Protein AF-A0A371HXS3-F1 (afdb_monomer)

Mean predicted aligned error: 19.29 Å

Radius of gyration: 38.96 Å; Cα contacts (8 Å, |Δi|>4): 43; chains: 1; bounding box: 76×85×84 Å

Secondary structure (DSSP, 8-state):
-----------------------------TT-PPPHHHHHHHHHHHHHHHHHHHHHHHHHHHHHHHHHHHHHHHHHHHH-----PPPTTS---EEEE-TT--EEEE-

pLDDT: mean 73.18, std 19.26, range [40.81, 98.5]

Organism: Mucuna pruriens (NCBI:txid157652)

Foldseek 3Di:
DDDDDDDPPPPPPPPPPPPDPPPPPVPVPPPDDDPPVNVVVVVVVVVVVVVVVVVVVVVVVVVVVVVVVVVVVVVCVVQFDFDFDDDVPDPTWTWGQGPVRDTDTDD

Solvent-accessible surface area (backbone atoms only — not comparable to full-atom values): 6905 Å² total; per-residue (Å²): 137,88,82,89,79,85,82,78,77,73,78,74,80,76,74,74,68,77,78,68,76,70,77,70,70,74,66,69,70,89,83,68,80,74,47,73,66,53,51,51,51,50,50,54,50,51,53,49,51,50,53,50,50,54,50,50,50,50,51,51,50,53,50,51,53,52,50,52,53,51,50,52,51,50,52,51,60,66,36,59,60,77,59,83,67,90,52,94,93,55,81,85,59,48,44,48,39,44,87,85,68,53,71,46,77,59,130

Nearest PDB structures (foldseek):
  7xbk-assembly1_F  TM=4.750E-01  e=4.797E+00  Homo sapiens
  7ui9-assembly1_a  TM=3.750E-01  e=5.882E+00  Saccharomyces cerevisiae S288C
  5gjq-assembly1_J  TM=4.512E-01  e=9.469E+00  Homo sapiens

Structure (mmCIF, N/CA/C/O backbone):
data_AF-A0A371HXS3-F1
#
_entry.id   AF-A0A371HXS3-F1
#
loop_
_atom_site.group_PDB
_atom_site.id
_atom_site.type_symbol
_atom_site.label_atom_id
_atom_site.label_alt_id
_atom_site.label_comp_id
_atom_site.label_asym_id
_atom_site.label_entity_id
_atom_site.label_seq_id
_atom_site.pdbx_PDB_ins_code
_atom_site.Cartn_x
_atom_site.Cartn_y
_atom_site.Cartn_z
_atom_site.occupancy
_atom_site.B_iso_or_equiv
_atom_site.auth_seq_id
_atom_site.auth_comp_id
_atom_site.auth_asym_id
_atom_site.auth_atom_id
_atom_site.pdbx_PDB_model_num
ATOM 1 N N . MET A 1 1 ? -43.536 -78.149 10.607 1.00 53.34 1 MET A N 1
ATOM 2 C CA . MET A 1 1 ? -43.052 -77.283 9.507 1.00 53.34 1 MET A CA 1
ATOM 3 C C . MET A 1 1 ? -44.120 -77.282 8.407 1.00 53.34 1 MET A C 1
ATOM 5 O O . MET A 1 1 ? -44.656 -78.367 8.209 1.00 53.34 1 MET A O 1
ATOM 9 N N . PRO A 1 2 ? -44.414 -76.158 7.702 1.00 53.50 2 PRO A N 1
ATOM 10 C CA . PRO A 1 2 ? -43.332 -75.256 7.321 1.00 53.50 2 PRO A CA 1
ATOM 11 C C . PRO A 1 2 ? -43.605 -73.737 7.071 1.00 53.50 2 PRO A C 1
ATOM 13 O O . PRO A 1 2 ? -44.726 -73.291 6.873 1.00 53.50 2 PRO A O 1
ATOM 16 N N . HIS A 1 3 ? -42.476 -73.012 7.028 1.00 40.81 3 HIS A N 1
ATOM 17 C CA . HIS A 1 3 ? -42.136 -71.765 6.312 1.00 40.81 3 HIS A CA 1
ATOM 18 C C . HIS A 1 3 ? -42.700 -70.394 6.762 1.00 40.81 3 HIS A C 1
ATOM 20 O O . HIS A 1 3 ? -43.757 -69.956 6.335 1.00 40.81 3 HIS A O 1
ATOM 26 N N . GLY A 1 4 ? -41.853 -69.650 7.489 1.00 53.66 4 GLY A N 1
ATOM 27 C CA . GLY A 1 4 ? -41.135 -68.503 6.908 1.00 53.66 4 GLY A CA 1
ATOM 28 C C . GLY A 1 4 ? -41.876 -67.169 6.776 1.00 53.66 4 GLY A C 1
ATOM 29 O O . GLY A 1 4 ? -42.438 -66.876 5.729 1.00 53.66 4 GLY A O 1
ATOM 30 N N . ALA A 1 5 ? -41.712 -66.289 7.766 1.00 46.66 5 ALA A N 1
ATOM 31 C CA . ALA A 1 5 ? -41.800 -64.844 7.561 1.00 46.66 5 ALA A CA 1
ATOM 32 C C . ALA A 1 5 ? -40.524 -64.212 8.125 1.00 46.66 5 ALA A C 1
ATOM 34 O O . ALA A 1 5 ? -40.303 -64.183 9.335 1.00 46.66 5 ALA A O 1
ATOM 35 N N . ALA A 1 6 ? -39.640 -63.809 7.215 1.00 51.38 6 ALA A N 1
ATOM 36 C CA . ALA A 1 6 ? -38.375 -63.169 7.523 1.00 51.38 6 ALA A CA 1
ATOM 37 C C . ALA A 1 6 ? -38.622 -61.888 8.332 1.00 51.38 6 ALA A C 1
ATOM 39 O O . ALA A 1 6 ? -39.321 -60.977 7.886 1.00 51.38 6 ALA A O 1
ATOM 40 N N . GLY A 1 7 ? -38.053 -61.838 9.536 1.00 47.41 7 GLY A N 1
ATOM 41 C CA . GLY A 1 7 ? -38.015 -60.638 10.351 1.00 47.41 7 GLY A CA 1
ATOM 42 C C . GLY A 1 7 ? -37.155 -59.587 9.667 1.00 47.41 7 GLY A C 1
ATOM 43 O O . GLY A 1 7 ? -35.933 -59.684 9.663 1.00 47.41 7 GLY A O 1
ATOM 44 N N . PHE A 1 8 ? -37.794 -58.557 9.129 1.00 47.81 8 PHE A N 1
ATOM 45 C CA . PHE A 1 8 ? -37.125 -57.300 8.834 1.00 47.81 8 PHE A CA 1
ATOM 46 C C . PHE A 1 8 ? -37.310 -56.375 10.039 1.00 47.81 8 PHE A C 1
ATOM 48 O O . PHE A 1 8 ? -38.055 -55.401 9.986 1.00 47.81 8 PHE A O 1
ATOM 55 N N . GLN A 1 9 ? -36.639 -56.685 11.156 1.00 51.12 9 GLN A N 1
ATOM 56 C CA . GLN A 1 9 ? -36.301 -55.628 12.108 1.00 51.12 9 GLN A CA 1
ATOM 57 C C . GLN A 1 9 ? -35.243 -54.770 11.425 1.00 51.12 9 GLN A C 1
ATOM 59 O O . GLN A 1 9 ? -34.063 -55.108 11.392 1.00 51.12 9 GLN A O 1
ATOM 64 N N . GLN A 1 10 ? -35.703 -53.684 10.817 1.00 52.72 10 GLN A N 1
ATOM 65 C CA . GLN A 1 10 ? -34.852 -52.622 10.321 1.00 52.72 10 GLN A CA 1
ATOM 66 C C . GLN A 1 10 ? -34.060 -52.079 11.523 1.00 52.72 10 GLN A C 1
ATOM 68 O O . GLN A 1 10 ? -34.680 -51.562 12.456 1.00 52.72 10 GLN A O 1
ATOM 73 N N . PRO A 1 11 ? -32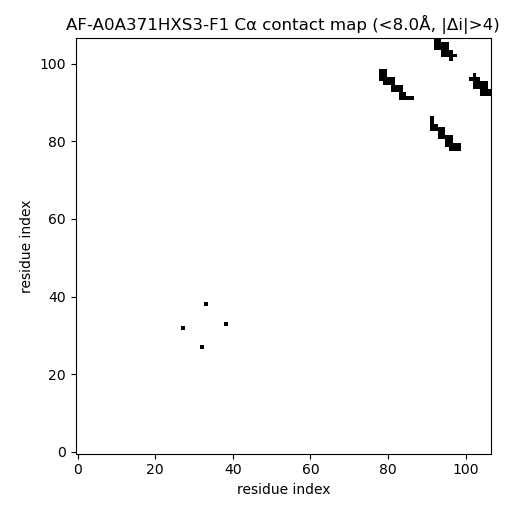.721 -52.201 11.567 1.00 55.12 11 PRO A N 1
ATOM 74 C CA . PRO A 1 11 ? -31.952 -51.487 12.565 1.00 55.12 11 PRO A CA 1
ATOM 75 C C . PRO A 1 11 ? -32.092 -50.015 12.200 1.00 55.12 11 PRO A C 1
ATOM 77 O O . PRO A 1 11 ? -31.512 -49.561 11.219 1.00 55.12 11 PRO A O 1
ATOM 80 N N . SER A 1 12 ? -32.922 -49.271 12.928 1.00 56.31 12 SER A N 1
ATOM 81 C CA . SER A 1 12 ? -32.872 -47.815 12.883 1.00 56.31 12 SER A CA 1
ATOM 82 C C . SER A 1 12 ? -31.431 -47.435 13.218 1.00 56.31 12 SER A C 1
ATOM 84 O O . SER A 1 12 ? -30.996 -47.731 14.338 1.00 56.31 12 SER A O 1
ATOM 86 N N . PRO A 1 13 ? -30.663 -46.824 12.300 1.00 55.66 13 PRO A N 1
ATOM 87 C CA . PRO A 1 13 ? -29.420 -46.196 12.681 1.00 55.66 13 PRO A CA 1
ATOM 88 C C . PRO A 1 13 ? -29.853 -45.032 13.563 1.00 55.66 13 PRO A C 1
ATOM 90 O O . PRO A 1 13 ? -30.261 -43.982 13.069 1.00 55.66 13 PRO A O 1
ATOM 93 N N . GLN A 1 14 ? -29.858 -45.246 14.879 1.00 56.81 14 GLN A N 1
ATOM 94 C CA . GLN A 1 14 ? -29.864 -44.155 15.834 1.00 56.81 14 GLN A CA 1
ATOM 95 C C . GLN A 1 14 ? -28.539 -43.442 15.591 1.00 56.81 14 GLN A C 1
ATOM 97 O O . GLN A 1 14 ? -27.518 -43.771 16.193 1.00 56.81 14 GLN A O 1
ATOM 102 N N . TYR A 1 15 ? -28.538 -42.514 14.634 1.00 49.59 15 TYR A N 1
ATOM 103 C CA . TYR A 1 15 ? -27.539 -41.470 14.567 1.00 49.59 15 TYR A CA 1
ATOM 104 C C . TYR A 1 15 ? -27.688 -40.711 15.877 1.00 49.59 15 TYR A C 1
ATOM 106 O O . TYR A 1 15 ? -28.487 -39.785 15.997 1.00 49.59 15 TYR A O 1
ATOM 114 N N . GLN A 1 16 ? -26.961 -41.165 16.894 1.00 56.09 16 GLN A N 1
ATOM 115 C CA . GLN A 1 16 ? -26.754 -40.391 18.092 1.00 56.09 16 GLN A CA 1
ATOM 116 C C . GLN A 1 16 ? -25.936 -39.194 17.630 1.00 56.09 16 GLN A C 1
ATOM 118 O O . GLN A 1 16 ? -24.723 -39.286 17.439 1.00 56.09 16 GLN A O 1
AT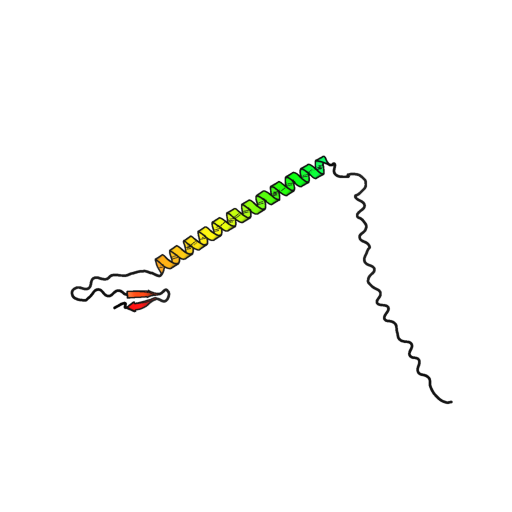OM 123 N N . ALA A 1 17 ? -26.633 -38.096 17.339 1.00 54.62 17 ALA A N 1
ATOM 124 C CA . ALA A 1 17 ? -25.983 -36.821 17.139 1.00 54.62 17 ALA A CA 1
ATOM 125 C C . ALA A 1 17 ? -25.084 -36.607 18.364 1.00 54.62 17 ALA A C 1
ATOM 127 O O . ALA A 1 17 ? -25.555 -36.817 19.489 1.00 54.62 17 ALA A O 1
ATOM 128 N N . PRO A 1 18 ? -23.800 -36.254 18.183 1.00 58.22 18 PRO A N 1
ATOM 129 C CA . PRO A 1 18 ? -22.978 -35.836 19.300 1.00 58.22 18 PRO A CA 1
ATOM 130 C C . PRO A 1 18 ? -23.770 -34.769 20.043 1.00 58.22 18 PRO A C 1
ATOM 132 O O . PRO A 1 18 ? -24.164 -33.769 19.438 1.00 58.22 18 PRO A O 1
ATOM 135 N N . SER A 1 19 ? -24.072 -35.004 21.320 1.00 62.53 19 SER A N 1
ATOM 136 C CA . SER A 1 19 ? -24.605 -33.956 22.174 1.00 62.53 19 SER A CA 1
ATOM 137 C C . SER A 1 19 ? -23.573 -32.844 22.137 1.00 62.53 19 SER A C 1
ATOM 139 O O . SER A 1 19 ? -22.510 -32.962 22.749 1.00 62.53 19 SER A O 1
ATOM 141 N N . PHE A 1 20 ? -23.836 -31.799 21.352 1.00 61.19 20 PHE A N 1
ATOM 142 C CA . PHE A 1 20 ? -23.037 -30.594 21.423 1.00 61.19 20 PHE A CA 1
ATOM 143 C C . PHE A 1 20 ? -23.072 -30.186 22.893 1.00 61.19 20 PHE A C 1
ATOM 145 O O . PHE A 1 20 ? -24.174 -30.126 23.455 1.00 61.19 20 PHE A O 1
ATOM 152 N N . PRO A 1 21 ? -21.923 -29.939 23.551 1.00 64.56 21 PRO A N 1
ATOM 153 C CA . PRO A 1 21 ? -21.985 -29.186 24.782 1.00 64.56 21 PRO A CA 1
ATOM 154 C C . PRO A 1 21 ? -22.766 -27.934 24.404 1.00 64.56 21 PRO A C 1
ATOM 156 O O . PRO A 1 21 ? -22.357 -27.202 23.496 1.00 64.56 21 PRO A O 1
ATOM 159 N N . GLN A 1 22 ? -23.940 -27.745 25.022 1.00 63.50 22 GLN A N 1
ATOM 160 C CA . GLN A 1 22 ? -24.593 -26.449 24.964 1.00 63.50 22 GLN A CA 1
ATOM 161 C C . GLN A 1 22 ? -23.473 -25.460 25.248 1.00 63.50 22 GLN A C 1
ATOM 163 O O . GLN A 1 22 ? -22.705 -25.733 26.183 1.00 63.50 22 GLN A O 1
ATOM 168 N N . PRO A 1 23 ? -23.288 -24.399 24.440 1.00 58.06 23 PRO A N 1
ATOM 169 C CA . PRO A 1 23 ? -22.382 -23.356 24.854 1.00 58.06 23 PRO A CA 1
ATOM 170 C C . PRO A 1 23 ? -22.889 -23.010 26.240 1.00 58.06 23 PRO A C 1
ATOM 172 O O . PRO A 1 23 ? -24.014 -22.525 26.374 1.00 58.06 23 PRO A O 1
ATOM 175 N N . GLN A 1 24 ? -22.124 -23.394 27.271 1.00 57.94 24 GLN A N 1
ATOM 176 C CA . GLN A 1 24 ? -22.305 -22.847 28.590 1.00 57.94 24 GLN A CA 1
ATOM 177 C C . GLN A 1 24 ? -22.308 -21.382 28.257 1.00 57.94 24 GLN A C 1
ATOM 179 O O . GLN A 1 24 ? -21.309 -20.854 27.757 1.00 57.94 24 GLN A O 1
ATOM 184 N N . GLN A 1 25 ? -23.495 -20.785 28.370 1.00 50.03 25 GLN A N 1
ATOM 185 C CA . GLN A 1 25 ? -23.645 -19.362 28.459 1.00 50.03 25 GLN A CA 1
ATOM 186 C C . GLN A 1 25 ? -22.558 -19.047 29.462 1.00 50.03 25 GLN A C 1
ATOM 188 O O . GLN A 1 25 ? -22.624 -19.545 30.588 1.00 50.03 25 GLN A O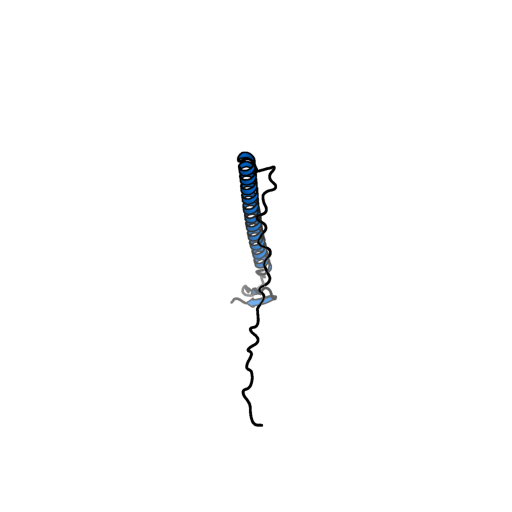 1
ATOM 193 N N . ARG A 1 26 ? -21.444 -18.480 28.979 1.00 53.22 26 ARG A N 1
ATOM 194 C CA . ARG A 1 26 ? -20.326 -18.117 29.826 1.00 53.22 26 ARG A CA 1
ATOM 195 C C . ARG A 1 26 ? -21.001 -17.100 30.702 1.00 53.22 26 ARG A C 1
ATOM 197 O O . ARG A 1 26 ? -21.165 -15.968 30.262 1.00 53.22 26 ARG A O 1
ATOM 204 N N . VAL A 1 27 ? -21.545 -17.555 31.829 1.00 48.88 27 VAL A N 1
ATOM 205 C CA . VAL A 1 27 ? -22.150 -16.707 32.829 1.00 48.88 27 VAL A CA 1
ATOM 206 C C . VAL A 1 27 ? -20.986 -15.781 33.091 1.00 48.88 27 VAL A C 1
ATOM 208 O O . VAL A 1 27 ? -19.927 -16.289 33.482 1.00 48.88 27 VAL A O 1
ATOM 211 N N . PRO A 1 28 ? -21.062 -14.502 32.682 1.00 49.03 28 PRO A N 1
ATOM 212 C CA . PRO A 1 28 ? -19.963 -13.595 32.925 1.00 49.03 28 PRO A CA 1
ATOM 213 C C . PRO A 1 28 ? -19.759 -13.717 34.419 1.00 49.03 28 PRO A C 1
ATOM 215 O O . PRO A 1 28 ? -20.727 -13.509 35.151 1.00 49.03 28 PRO A O 1
ATOM 218 N N . THR A 1 29 ? -18.597 -14.222 34.840 1.00 48.34 29 THR A N 1
ATOM 219 C CA . THR A 1 29 ? -18.303 -14.489 36.242 1.00 48.34 29 THR A CA 1
ATOM 220 C C . THR A 1 29 ? -18.811 -13.289 37.018 1.00 48.34 29 THR A C 1
ATOM 222 O O . THR A 1 29 ? -18.359 -12.165 36.790 1.00 48.34 29 THR A O 1
ATOM 225 N N . GLN A 1 30 ? -19.873 -13.519 37.788 1.00 49.19 30 GLN A N 1
ATOM 226 C CA . GLN A 1 30 ? -20.673 -12.472 38.393 1.00 49.19 30 GLN A CA 1
ATOM 227 C C . GLN A 1 30 ? -19.755 -11.747 39.376 1.00 49.19 30 GLN A C 1
ATOM 229 O O . GLN A 1 30 ? -19.432 -12.278 40.434 1.00 49.19 30 GLN A O 1
ATOM 234 N N . GLY A 1 31 ? -19.243 -10.588 38.964 1.00 44.12 31 GLY A N 1
ATOM 235 C CA . GLY A 1 31 ? -18.226 -9.865 39.720 1.00 44.12 31 GLY A CA 1
ATOM 236 C C . GLY A 1 31 ? -17.554 -8.701 38.995 1.00 44.12 31 GLY A C 1
ATOM 237 O O . GLY A 1 31 ? -17.029 -7.838 39.679 1.00 44.12 31 GLY A O 1
ATOM 238 N N . ASN A 1 32 ? -17.587 -8.624 37.658 1.00 57.12 32 ASN A N 1
ATOM 239 C CA . ASN A 1 32 ? -17.142 -7.438 36.909 1.00 57.12 32 ASN A CA 1
ATOM 240 C C . ASN A 1 32 ? -17.894 -7.332 35.574 1.00 57.12 32 ASN A C 1
ATOM 242 O O . ASN A 1 32 ? -17.382 -7.704 34.519 1.00 57.12 32 ASN A O 1
ATOM 246 N N . SER A 1 33 ? -19.133 -6.843 35.594 1.00 60.66 33 SER A N 1
ATOM 247 C CA . SER A 1 33 ? -19.693 -6.217 34.393 1.00 60.66 33 SER A CA 1
ATOM 248 C C . SER A 1 33 ? -18.794 -5.026 34.056 1.00 60.66 33 SER A C 1
ATOM 250 O O . SER A 1 33 ? -18.696 -4.128 34.893 1.00 60.66 33 SER A O 1
ATOM 252 N N . LEU A 1 34 ? -18.116 -5.027 32.895 1.00 65.88 34 LEU A N 1
ATOM 253 C CA . LEU A 1 34 ? -17.399 -3.834 32.424 1.00 65.88 34 LEU A CA 1
ATOM 254 C C . LEU A 1 34 ? -18.350 -2.642 32.561 1.00 65.88 34 LEU A C 1
ATOM 256 O O . LEU A 1 34 ? -19.477 -2.698 32.059 1.00 65.88 34 LEU A O 1
ATOM 260 N N . SER A 1 35 ? -17.912 -1.594 33.259 1.00 86.50 35 SER A N 1
ATOM 261 C CA . SER A 1 35 ? -18.675 -0.353 33.322 1.00 86.50 35 SER A CA 1
ATOM 262 C C . SER A 1 35 ? -18.905 0.158 31.897 1.00 86.50 35 SER A C 1
ATOM 264 O O . SER A 1 35 ? -18.101 -0.099 30.996 1.00 86.50 35 SER A O 1
ATOM 266 N N . LEU A 1 36 ? -19.974 0.929 31.683 1.00 89.75 36 LEU A N 1
ATOM 267 C CA . LEU A 1 36 ? -20.168 1.659 30.428 1.00 89.75 36 LEU A CA 1
ATOM 268 C C . LEU A 1 36 ? -18.907 2.461 30.059 1.00 89.75 36 LEU A C 1
ATOM 270 O O . LEU A 1 36 ? -18.536 2.528 28.891 1.00 89.75 36 LEU A O 1
ATOM 274 N N . GLU A 1 37 ? -18.211 3.008 31.056 1.00 90.50 37 GLU A N 1
ATOM 275 C CA . GLU A 1 37 ? -16.936 3.696 30.859 1.00 90.50 37 GLU A CA 1
ATOM 276 C C . GLU A 1 37 ? -15.833 2.779 30.323 1.00 90.50 37 GLU A C 1
ATOM 278 O O . GLU A 1 37 ? -15.105 3.175 29.414 1.00 90.50 37 GLU A O 1
ATOM 283 N N . ASP A 1 38 ? -15.709 1.559 30.845 1.00 92.75 38 ASP A N 1
ATOM 284 C CA . ASP A 1 38 ? -14.697 0.604 30.383 1.00 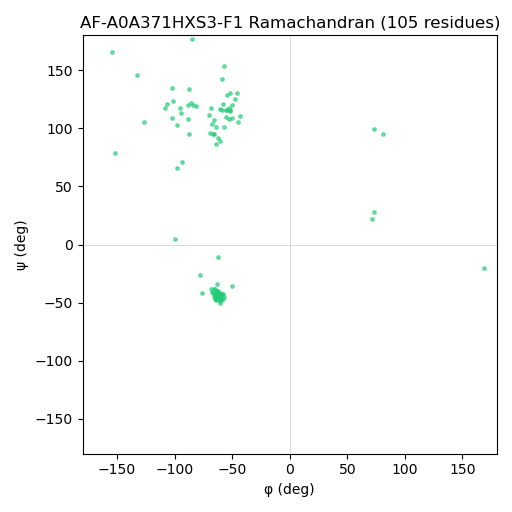92.75 38 ASP A CA 1
ATOM 285 C C . ASP A 1 38 ? -14.996 0.134 28.959 1.00 92.75 38 ASP A C 1
ATOM 287 O O . ASP A 1 38 ? -14.086 0.025 28.136 1.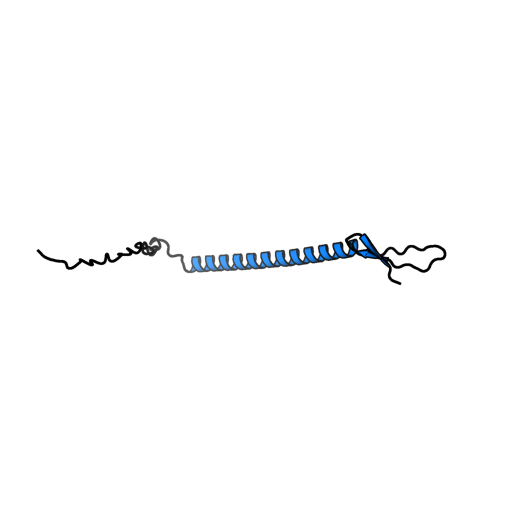00 92.75 38 ASP A O 1
ATOM 291 N N . LEU A 1 39 ? -16.276 -0.069 28.634 1.00 93.44 39 LEU A N 1
ATOM 292 C CA . LEU A 1 39 ? -16.701 -0.396 27.278 1.00 93.44 39 LEU A CA 1
ATOM 293 C C . LEU A 1 39 ? -16.403 0.754 26.306 1.00 93.44 39 LEU A C 1
ATOM 295 O O . LEU A 1 39 ? -15.865 0.520 25.224 1.00 93.44 39 LEU A O 1
ATOM 299 N N . MET A 1 40 ? -16.693 2.000 26.693 1.00 94.56 40 MET A N 1
ATOM 300 C CA . MET A 1 40 ? -16.370 3.173 25.875 1.00 94.56 40 MET A CA 1
ATOM 301 C C . MET A 1 40 ? -14.859 3.332 25.671 1.00 94.56 40 MET A C 1
ATOM 303 O O . MET A 1 40 ? -14.421 3.613 24.556 1.00 94.56 40 MET A O 1
ATOM 307 N N . LYS A 1 41 ? -14.046 3.099 26.709 1.00 95.56 41 LYS A N 1
ATOM 308 C CA . LYS A 1 41 ? -12.577 3.127 26.609 1.00 95.56 41 LYS A CA 1
ATOM 309 C C . LYS A 1 41 ? -12.047 2.034 25.687 1.00 95.56 41 LYS A C 1
ATOM 311 O O . LYS A 1 41 ? -11.166 2.299 24.866 1.00 95.56 41 LYS A O 1
ATOM 316 N N . GLN A 1 42 ? -12.594 0.824 25.786 1.00 96.31 42 GLN A N 1
ATOM 317 C CA . GLN A 1 42 ? -12.201 -0.292 24.932 1.00 96.31 42 GLN A CA 1
ATOM 318 C C . GLN A 1 42 ? -12.586 -0.035 23.471 1.00 96.31 42 GLN A C 1
ATOM 320 O O . GLN A 1 42 ? -11.769 -0.261 22.581 1.00 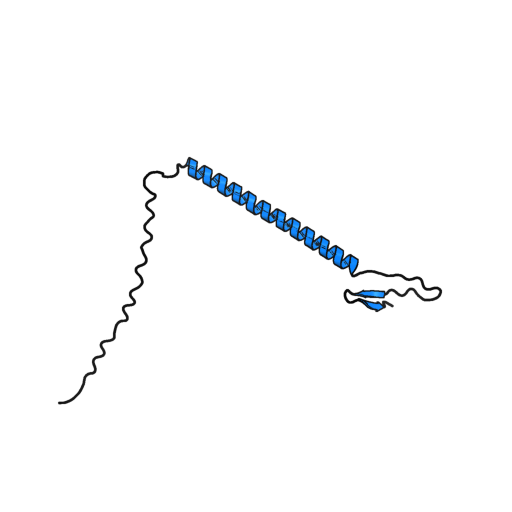96.31 42 GLN A O 1
ATOM 325 N N . LEU A 1 43 ? -13.776 0.518 23.220 1.00 96.38 43 LEU A N 1
ATOM 326 C CA . LEU A 1 43 ? -14.218 0.895 21.878 1.00 96.38 43 LEU A CA 1
ATOM 327 C C . LEU A 1 43 ? -13.355 2.015 21.284 1.00 96.38 43 LEU A C 1
ATOM 329 O O . LEU A 1 43 ? -12.938 1.920 20.132 1.00 96.38 43 LEU A O 1
ATOM 333 N N . ALA A 1 44 ? -13.047 3.055 22.064 1.00 96.69 44 ALA A N 1
ATOM 334 C CA . ALA A 1 44 ? -12.175 4.142 21.625 1.00 96.69 44 ALA A CA 1
ATOM 335 C C . ALA A 1 44 ? -10.771 3.627 21.266 1.00 96.69 44 ALA A C 1
ATOM 337 O O . ALA A 1 44 ? -10.234 3.977 20.215 1.00 96.69 44 ALA A O 1
ATOM 338 N N . THR A 1 45 ? -10.215 2.743 22.099 1.00 97.12 45 THR A N 1
ATOM 339 C CA . THR A 1 45 ? -8.913 2.104 21.856 1.00 97.12 45 THR A CA 1
ATOM 340 C C . THR A 1 45 ? -8.944 1.224 20.607 1.00 97.12 45 THR A C 1
ATOM 342 O O . THR A 1 45 ? -8.081 1.357 19.745 1.00 97.12 45 THR A O 1
ATOM 345 N N . SER A 1 46 ? -9.963 0.372 20.463 1.00 96.62 46 SER A N 1
ATOM 346 C CA . SER A 1 46 ? -10.105 -0.526 19.312 1.00 96.62 46 SER A CA 1
ATOM 347 C C . SER A 1 46 ? -10.276 0.242 17.999 1.00 96.62 46 SER A C 1
ATOM 349 O O . SER A 1 46 ? -9.625 -0.074 17.005 1.00 96.62 46 SER A O 1
ATOM 351 N N . ASN A 1 47 ? -11.077 1.310 17.998 1.00 98.06 47 ASN A N 1
ATOM 352 C CA . ASN A 1 47 ? -11.230 2.173 16.829 1.00 98.06 47 ASN A CA 1
ATOM 353 C C . ASN A 1 47 ? -9.927 2.895 16.470 1.00 98.06 47 ASN A C 1
ATOM 355 O O . ASN A 1 47 ? -9.622 3.050 15.287 1.00 98.06 47 ASN A O 1
ATOM 359 N N . LEU A 1 48 ? -9.151 3.339 17.464 1.00 97.88 48 LEU A N 1
ATOM 360 C CA . LEU A 1 48 ? -7.850 3.961 17.224 1.00 97.88 48 LEU A CA 1
ATOM 361 C C . LEU A 1 48 ? -6.857 2.963 16.616 1.00 97.88 48 LEU A C 1
ATOM 363 O O . LEU A 1 48 ? -6.226 3.279 15.609 1.00 97.88 48 LEU A O 1
ATOM 367 N N . GLU A 1 49 ? -6.762 1.755 17.172 1.00 97.94 49 GLU A N 1
ATOM 368 C CA . GLU A 1 49 ? -5.893 0.693 16.654 1.00 97.94 49 GLU A CA 1
ATOM 369 C C . GLU A 1 49 ? -6.293 0.292 15.228 1.00 97.94 49 GLU A C 1
ATOM 371 O O . GLU A 1 49 ? -5.442 0.187 14.343 1.00 97.94 49 GLU A O 1
ATOM 37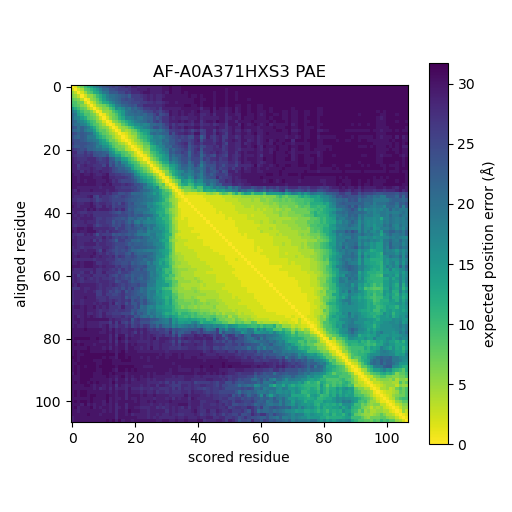6 N N . SER A 1 50 ? -7.597 0.160 14.965 1.00 97.69 50 SER A N 1
ATOM 377 C CA . SER A 1 50 ? -8.112 -0.109 13.623 1.00 97.69 50 SER A CA 1
ATOM 378 C C . SER A 1 50 ? -7.721 1.001 12.643 1.00 97.69 50 SER A C 1
ATOM 380 O O . SER A 1 50 ? -7.216 0.712 11.558 1.00 97.69 50 SER A O 1
ATOM 382 N N . GLN A 1 51 ? -7.887 2.275 13.020 1.00 98.25 51 GLN A N 1
ATOM 383 C CA . GLN A 1 51 ? -7.484 3.417 12.188 1.00 98.25 51 GLN A CA 1
ATOM 384 C C . GLN A 1 51 ? -5.972 3.456 11.928 1.00 98.25 51 GLN A C 1
ATOM 386 O O . GLN A 1 51 ? -5.538 3.742 10.807 1.00 98.25 51 GLN A O 1
ATOM 391 N N . GLN A 1 52 ? -5.157 3.138 12.935 1.00 97.94 52 GLN A N 1
ATOM 392 C CA . GLN A 1 52 ? -3.707 3.034 12.782 1.00 97.94 52 GLN A CA 1
ATOM 393 C C . GLN A 1 52 ? -3.321 1.881 11.852 1.00 97.94 52 GLN A C 1
ATOM 395 O O . GLN A 1 52 ? -2.474 2.060 10.976 1.00 97.94 52 GLN A O 1
ATOM 400 N N . SER A 1 53 ? -3.975 0.727 11.990 1.00 97.94 53 SER A N 1
ATOM 401 C CA . SER A 1 53 ? -3.744 -0.452 11.156 1.00 97.94 53 SER A CA 1
ATOM 402 C C . SER A 1 53 ? -4.040 -0.167 9.682 1.00 97.94 53 SER A C 1
ATOM 404 O O . SER A 1 53 ? -3.171 -0.369 8.828 1.00 97.94 53 SER A O 1
ATOM 406 N N . VAL A 1 54 ? -5.210 0.405 9.368 1.00 96.56 54 VAL A N 1
ATOM 407 C CA . VAL A 1 54 ? -5.566 0.737 7.976 1.00 96.56 54 VAL A CA 1
ATOM 408 C C . VAL A 1 54 ? -4.656 1.820 7.395 1.00 96.56 54 VAL A C 1
ATOM 410 O O . VAL A 1 54 ? -4.239 1.711 6.243 1.00 96.56 54 VAL A O 1
ATOM 413 N N . SER A 1 55 ? -4.269 2.822 8.190 1.00 98.19 55 SER A N 1
ATOM 414 C CA . SER A 1 55 ? -3.361 3.891 7.748 1.00 98.19 55 SER A CA 1
ATOM 415 C C . SER A 1 55 ? -1.947 3.369 7.485 1.00 98.19 55 SER A C 1
ATOM 417 O O . SER A 1 55 ? -1.314 3.741 6.492 1.00 98.19 55 SER A O 1
ATOM 419 N N . SER A 1 56 ? -1.455 2.469 8.342 1.00 98.12 56 SER A N 1
ATOM 420 C CA . SER A 1 56 ? -0.166 1.795 8.161 1.00 98.12 56 SER A CA 1
ATOM 421 C C . SER A 1 56 ? -0.178 0.918 6.911 1.00 98.12 56 SER A C 1
ATOM 423 O O . SER A 1 56 ? 0.727 1.017 6.082 1.00 98.12 56 SER A O 1
ATOM 425 N N . SER A 1 57 ? -1.233 0.116 6.736 1.00 98.12 57 SER A N 1
ATOM 426 C CA . SER A 1 57 ? -1.426 -0.722 5.551 1.00 98.12 57 SER A CA 1
ATOM 427 C C . SER A 1 57 ? -1.436 0.117 4.272 1.00 98.12 57 SER A C 1
ATOM 429 O O . SER A 1 57 ? -0.688 -0.168 3.338 1.00 98.12 57 SER A O 1
ATOM 431 N N . ASN A 1 58 ? -2.185 1.223 4.263 1.00 98.38 58 ASN A N 1
ATOM 432 C CA . ASN A 1 58 ? -2.248 2.120 3.116 1.00 98.38 58 ASN A CA 1
ATOM 433 C C . ASN A 1 58 ? -0.885 2.768 2.812 1.00 98.38 58 ASN A C 1
ATOM 435 O O . ASN A 1 58 ? -0.452 2.813 1.664 1.00 98.38 58 ASN A O 1
ATOM 439 N N . THR A 1 59 ? -0.157 3.208 3.842 1.00 97.62 59 THR A N 1
ATOM 440 C CA . THR A 1 59 ? 1.194 3.772 3.675 1.00 97.62 59 THR A CA 1
ATOM 441 C C . THR A 1 59 ? 2.151 2.750 3.063 1.00 97.62 59 THR A C 1
ATOM 443 O O . THR A 1 59 ? 2.859 3.064 2.105 1.00 97.62 59 THR A O 1
ATOM 446 N N . LYS A 1 60 ? 2.145 1.509 3.565 1.00 98.19 60 LYS A N 1
ATOM 447 C CA . LYS A 1 60 ? 2.958 0.414 3.016 1.00 98.19 60 LYS A CA 1
ATOM 448 C C . LYS A 1 60 ? 2.580 0.096 1.574 1.00 98.19 60 LYS A C 1
ATOM 450 O O . LYS A 1 60 ? 3.465 -0.085 0.744 1.00 98.19 60 LYS A O 1
ATOM 455 N N . PHE A 1 61 ? 1.286 0.076 1.261 1.00 98.38 61 PHE A N 1
ATOM 456 C CA . PHE A 1 61 ? 0.804 -0.128 -0.100 1.00 98.38 61 PHE A CA 1
ATOM 457 C C . PHE A 1 61 ? 1.321 0.959 -1.054 1.00 98.38 61 PHE A C 1
ATOM 459 O O . PHE A 1 61 ? 1.875 0.638 -2.105 1.00 98.38 61 PHE A O 1
ATOM 466 N N . GLN A 1 62 ? 1.234 2.236 -0.666 1.00 98.50 62 GLN A N 1
ATOM 467 C CA . GLN A 1 62 ? 1.751 3.343 -1.478 1.00 98.50 62 GLN A CA 1
ATOM 468 C C . GLN A 1 62 ? 3.271 3.270 -1.679 1.00 98.50 62 GLN A C 1
ATOM 470 O O . GLN A 1 62 ? 3.762 3.516 -2.785 1.00 98.50 62 GLN A O 1
ATOM 475 N N . GLN A 1 63 ? 4.023 2.895 -0.641 1.00 98.31 63 GLN A N 1
ATOM 476 C CA . GLN A 1 63 ? 5.464 2.666 -0.766 1.00 98.31 63 GLN A CA 1
ATOM 477 C C . GLN A 1 63 ? 5.773 1.511 -1.721 1.00 98.31 63 GLN A C 1
ATOM 479 O O . GLN A 1 63 ? 6.634 1.662 -2.584 1.00 98.31 63 GLN A O 1
ATOM 484 N N . ASN A 1 64 ? 5.042 0.397 -1.623 1.00 98.31 64 ASN A N 1
ATOM 485 C CA . ASN A 1 64 ? 5.220 -0.749 -2.510 1.00 98.31 64 ASN A CA 1
ATOM 486 C C . ASN A 1 64 ? 4.967 -0.369 -3.974 1.00 98.31 64 ASN A C 1
ATOM 488 O O . ASN A 1 64 ? 5.808 -0.624 -4.829 1.00 98.31 64 ASN A O 1
ATOM 492 N N . MET A 1 65 ? 3.864 0.331 -4.249 1.00 98.44 65 MET A N 1
ATOM 493 C CA . MET A 1 65 ? 3.560 0.846 -5.587 1.00 98.44 65 MET A CA 1
ATOM 494 C C . MET A 1 65 ? 4.675 1.753 -6.116 1.00 98.44 65 MET A C 1
ATOM 496 O O . MET A 1 65 ? 5.110 1.612 -7.258 1.00 98.44 65 MET A O 1
ATOM 500 N N . THR A 1 66 ? 5.175 2.657 -5.275 1.00 98.06 66 THR A N 1
ATOM 501 C CA . THR A 1 66 ? 6.264 3.570 -5.643 1.00 98.06 66 THR A CA 1
ATOM 502 C C . THR A 1 66 ? 7.552 2.811 -5.964 1.00 98.06 66 THR A C 1
ATOM 504 O O . THR A 1 66 ? 8.214 3.125 -6.954 1.00 98.06 66 THR A O 1
ATOM 507 N N . ALA A 1 67 ? 7.894 1.799 -5.164 1.00 97.50 67 ALA A N 1
ATOM 508 C CA . ALA A 1 67 ? 9.061 0.955 -5.384 1.00 97.50 67 ALA A CA 1
ATOM 509 C C . ALA A 1 67 ? 8.941 0.160 -6.691 1.00 97.50 67 ALA A C 1
ATOM 511 O O . ALA A 1 67 ? 9.864 0.187 -7.501 1.00 97.50 67 ALA A O 1
ATOM 512 N N . THR A 1 68 ? 7.788 -0.466 -6.951 1.00 97.94 68 THR A N 1
ATOM 513 C CA . THR A 1 68 ? 7.540 -1.198 -8.202 1.00 97.94 68 THR A CA 1
ATOM 514 C C . THR A 1 68 ? 7.647 -0.285 -9.423 1.00 97.94 68 THR A C 1
ATOM 516 O O . THR A 1 68 ? 8.273 -0.653 -10.412 1.00 97.94 68 THR A O 1
ATOM 519 N N . ILE A 1 69 ? 7.096 0.931 -9.365 1.00 97.62 69 ILE A N 1
ATOM 520 C CA . ILE A 1 69 ? 7.207 1.896 -10.470 1.00 97.62 69 ILE A CA 1
ATOM 521 C C . ILE A 1 69 ? 8.668 2.305 -10.703 1.00 97.62 69 ILE A C 1
ATOM 523 O O . ILE A 1 69 ? 9.099 2.398 -11.853 1.00 97.62 69 ILE A O 1
ATOM 527 N N . GLN A 1 70 ? 9.437 2.558 -9.640 1.00 96.38 70 GLN A N 1
ATOM 528 C CA . GLN A 1 70 ? 10.860 2.883 -9.769 1.00 96.38 70 GLN A CA 1
ATOM 529 C C . GLN A 1 70 ? 11.652 1.732 -10.387 1.00 96.38 70 GLN A C 1
ATOM 531 O O . GLN A 1 70 ? 12.440 1.968 -11.302 1.00 96.38 70 GLN A O 1
ATOM 536 N N . ASP A 1 71 ? 11.404 0.504 -9.939 1.00 95.25 71 ASP A N 1
ATOM 537 C CA . ASP A 1 71 ? 12.053 -0.690 -10.470 1.00 95.25 71 ASP A CA 1
ATOM 538 C C . ASP A 1 71 ? 11.763 -0.871 -11.968 1.00 95.25 71 ASP A C 1
ATOM 540 O O . ASP A 1 71 ? 12.688 -0.957 -12.776 1.00 95.25 71 ASP A O 1
ATOM 544 N N . LEU A 1 72 ? 10.492 -0.777 -12.371 1.00 95.44 72 LEU A N 1
ATOM 545 C CA . LEU A 1 72 ? 10.097 -0.845 -13.780 1.00 95.44 72 LEU A CA 1
ATOM 546 C C . LEU A 1 72 ? 10.778 0.240 -14.625 1.00 95.44 72 LEU A C 1
ATOM 548 O O . LEU A 1 72 ? 11.263 -0.038 -15.723 1.00 95.44 72 LEU A O 1
ATOM 552 N N . LYS A 1 73 ? 10.863 1.476 -14.117 1.00 91.06 73 LYS A N 1
ATOM 553 C CA . LYS A 1 73 ? 11.580 2.560 -14.803 1.00 91.06 73 LYS A CA 1
ATOM 554 C C . LYS A 1 73 ? 13.062 2.237 -14.992 1.00 91.06 73 LYS A C 1
ATOM 556 O O . LYS A 1 73 ? 13.594 2.509 -16.068 1.00 91.06 73 LYS A O 1
ATOM 561 N N . MET A 1 74 ? 13.722 1.669 -13.982 1.00 90.62 74 MET A N 1
ATOM 562 C CA . MET A 1 74 ? 15.121 1.248 -14.103 1.00 90.62 74 MET A CA 1
ATOM 563 C C . MET A 1 74 ? 15.284 0.129 -15.131 1.00 90.62 74 MET A C 1
ATOM 565 O O . MET A 1 74 ? 16.169 0.221 -15.980 1.00 90.62 74 MET A O 1
ATOM 569 N N . GLN A 1 75 ? 14.416 -0.885 -15.108 1.00 86.44 75 GLN A N 1
ATOM 570 C CA . GLN A 1 75 ? 14.455 -1.986 -16.073 1.00 86.44 75 GLN A CA 1
ATOM 571 C C . GLN A 1 75 ? 14.306 -1.484 -17.516 1.00 86.44 75 GLN A C 1
ATOM 573 O O . GLN A 1 75 ? 15.060 -1.896 -18.395 1.00 86.44 75 GLN A O 1
ATOM 578 N N . ILE A 1 76 ? 13.389 -0.545 -17.764 1.00 83.06 76 ILE A N 1
ATOM 579 C CA . ILE A 1 76 ? 13.214 0.066 -19.090 1.00 83.06 76 ILE A CA 1
ATOM 580 C C . ILE A 1 76 ? 14.453 0.880 -19.487 1.00 83.06 76 ILE A C 1
ATOM 582 O O . ILE A 1 76 ? 14.938 0.742 -20.609 1.00 83.06 76 ILE A O 1
ATOM 586 N N . GLY A 1 77 ? 14.998 1.696 -18.579 1.00 77.38 77 GLY A N 1
ATOM 587 C CA . GLY A 1 77 ? 16.200 2.492 -18.848 1.00 77.38 77 GLY A CA 1
ATOM 588 C C . GLY A 1 77 ? 17.446 1.645 -19.131 1.00 77.38 77 GLY A C 1
ATOM 589 O O . GLY A 1 77 ? 18.273 2.030 -19.953 1.00 77.38 77 GLY A O 1
ATOM 590 N N . HIS A 1 78 ? 17.567 0.481 -18.490 1.00 64.06 78 HIS A N 1
ATOM 591 C CA . HIS A 1 78 ? 18.666 -0.457 -18.716 1.00 64.06 78 HIS A CA 1
ATOM 592 C C . HIS A 1 78 ? 18.506 -1.253 -20.020 1.00 64.06 78 HIS A C 1
ATOM 594 O O . HIS A 1 78 ? 19.475 -1.419 -20.760 1.00 64.06 78 HIS A O 1
ATOM 600 N N . ASN A 1 79 ? 17.291 -1.717 -20.324 1.00 65.75 79 ASN A N 1
ATOM 601 C CA . ASN A 1 79 ? 17.034 -2.558 -21.496 1.00 65.75 79 ASN A CA 1
ATOM 602 C C . ASN A 1 79 ? 16.971 -1.760 -22.809 1.00 65.75 79 ASN A C 1
ATOM 604 O O . ASN A 1 79 ? 17.289 -2.299 -23.862 1.00 65.75 79 ASN A O 1
ATOM 608 N N . CYS A 1 80 ? 16.619 -0.474 -22.770 1.00 54.72 80 CYS A N 1
ATOM 609 C CA . CYS A 1 80 ? 16.575 0.389 -23.951 1.00 54.72 80 CYS A CA 1
ATOM 610 C C . CYS A 1 80 ? 17.849 1.241 -24.074 1.00 54.72 80 CYS A C 1
ATOM 612 O O . CYS A 1 80 ? 17.799 2.467 -23.972 1.00 54.72 80 CYS A O 1
ATOM 614 N N . ARG A 1 81 ? 19.013 0.619 -24.308 1.00 58.47 81 ARG A N 1
ATOM 615 C CA . ARG A 1 81 ? 20.250 1.367 -24.602 1.00 58.47 81 ARG A CA 1
ATOM 616 C C . ARG A 1 81 ? 20.370 1.661 -26.099 1.00 58.47 81 ARG A C 1
ATOM 618 O O . ARG A 1 81 ? 20.896 0.850 -26.857 1.00 58.47 81 ARG A O 1
ATOM 625 N N . LEU A 1 82 ? 19.928 2.847 -26.521 1.00 54.12 82 LEU A N 1
ATOM 626 C CA . LEU A 1 82 ? 20.161 3.344 -27.880 1.00 54.12 82 LEU A CA 1
ATOM 627 C C . LEU A 1 82 ? 21.649 3.689 -28.058 1.00 54.12 82 LEU A C 1
ATOM 629 O O . LEU A 1 82 ? 22.144 4.649 -27.470 1.00 54.12 82 LEU A O 1
ATOM 633 N N . THR A 1 83 ? 22.363 2.914 -28.873 1.00 55.78 83 THR A N 1
ATOM 634 C CA . THR A 1 83 ? 23.765 3.193 -29.216 1.00 55.78 83 THR A CA 1
ATOM 635 C C . THR A 1 83 ? 23.814 3.799 -30.615 1.00 55.78 83 THR A C 1
ATOM 637 O O . THR A 1 83 ? 23.571 3.105 -31.597 1.00 55.78 83 THR A O 1
ATOM 640 N N . VAL A 1 84 ? 24.116 5.096 -30.719 1.00 57.88 84 VAL A N 1
ATOM 641 C CA . VAL A 1 84 ? 24.357 5.766 -32.008 1.00 57.88 84 VAL A CA 1
ATOM 642 C C . VAL A 1 84 ? 25.864 5.828 -32.228 1.00 57.88 84 VAL A C 1
ATOM 644 O O . VAL A 1 84 ? 26.552 6.634 -31.608 1.00 57.88 84 VAL A O 1
ATOM 647 N N . ALA A 1 85 ? 26.387 4.950 -33.081 1.00 59.56 85 ALA A N 1
ATOM 648 C CA . ALA A 1 85 ? 27.795 4.966 -33.463 1.00 59.56 85 ALA A CA 1
ATOM 649 C C . ALA A 1 85 ? 27.972 5.755 -34.774 1.00 59.56 85 ALA A C 1
ATOM 651 O O . ALA A 1 85 ? 27.431 5.332 -35.802 1.00 59.56 85 ALA A O 1
ATOM 652 N N . PRO A 1 86 ? 28.722 6.873 -34.787 1.00 55.72 86 PRO A N 1
ATOM 653 C CA . PRO A 1 86 ? 29.143 7.486 -36.037 1.00 55.72 86 PRO A CA 1
ATOM 654 C C . PRO A 1 86 ? 30.159 6.556 -36.712 1.00 55.72 86 PRO A C 1
ATOM 656 O O . PRO A 1 86 ? 31.216 6.266 -36.156 1.00 55.72 86 PRO A O 1
ATOM 659 N N . ARG A 1 87 ? 29.827 6.049 -37.902 1.00 58.28 87 ARG A N 1
ATOM 660 C CA . ARG A 1 87 ? 30.807 5.435 -38.805 1.00 58.28 87 ARG A CA 1
ATOM 661 C C . ARG A 1 87 ? 31.136 6.447 -39.886 1.00 58.28 87 ARG A C 1
ATOM 663 O O . ARG A 1 87 ? 30.233 6.877 -40.605 1.00 58.28 87 ARG A O 1
ATOM 670 N N . ASP A 1 88 ? 32.415 6.776 -40.021 1.00 59.41 88 ASP A N 1
ATOM 671 C CA . ASP A 1 88 ? 32.914 7.550 -41.150 1.00 59.41 88 ASP A CA 1
ATOM 672 C C . ASP A 1 88 ? 32.445 6.881 -42.457 1.00 59.41 88 ASP A C 1
ATOM 674 O O . ASP A 1 88 ? 32.776 5.729 -42.746 1.00 59.41 88 ASP A O 1
ATOM 678 N N . ASN A 1 89 ? 31.612 7.603 -43.214 1.00 60.88 89 ASN A N 1
ATOM 679 C CA . ASN A 1 89 ? 31.080 7.249 -44.535 1.00 60.88 89 ASN A CA 1
ATOM 680 C C . ASN A 1 89 ? 29.991 6.143 -44.636 1.00 60.88 89 ASN A C 1
ATOM 682 O O . ASN A 1 89 ? 29.871 5.497 -45.677 1.00 60.88 89 ASN A O 1
ATOM 686 N N . CYS A 1 90 ? 29.151 5.914 -43.617 1.00 50.53 90 CYS A N 1
ATOM 687 C CA . CYS A 1 90 ? 27.958 5.046 -43.735 1.00 50.53 90 CYS A CA 1
ATOM 688 C C . CYS A 1 90 ? 26.701 5.705 -43.132 1.00 50.53 90 CYS A C 1
ATOM 690 O O . CYS A 1 90 ? 26.825 6.419 -42.138 1.00 50.53 90 CYS A O 1
ATOM 692 N N . PRO A 1 91 ? 25.489 5.474 -43.687 1.00 57.94 91 PRO A N 1
ATOM 693 C CA . PRO A 1 91 ? 24.260 6.054 -43.146 1.00 57.94 91 PRO A CA 1
ATOM 694 C C . PRO A 1 91 ? 24.058 5.621 -41.691 1.00 57.94 91 PRO A C 1
ATOM 696 O O . PRO A 1 91 ? 24.354 4.474 -41.348 1.00 57.94 91 PRO A O 1
ATOM 699 N N . ILE A 1 92 ? 23.556 6.537 -40.853 1.00 61.94 92 ILE A N 1
ATOM 700 C CA . ILE A 1 92 ? 23.271 6.296 -39.432 1.00 61.94 92 ILE A CA 1
ATOM 701 C C . ILE A 1 92 ? 22.409 5.036 -39.323 1.00 61.94 92 ILE A C 1
ATOM 703 O O . ILE A 1 92 ? 21.283 4.997 -39.814 1.00 61.94 92 ILE A O 1
ATOM 707 N N . VAL A 1 93 ? 22.955 3.990 -38.707 1.00 59.25 93 VAL A N 1
ATOM 708 C CA . VAL A 1 93 ? 22.215 2.761 -38.431 1.00 59.25 93 VAL A CA 1
ATOM 709 C C . VAL A 1 93 ? 21.668 2.863 -37.018 1.00 59.25 93 VAL A C 1
ATOM 711 O O . VAL A 1 93 ? 22.435 2.877 -36.059 1.00 59.25 93 VAL A O 1
ATOM 714 N N . VAL A 1 94 ? 20.344 2.951 -36.899 1.00 67.44 94 VAL A N 1
ATOM 715 C CA . VAL A 1 94 ? 19.650 2.888 -35.612 1.00 67.44 94 VAL A CA 1
ATOM 716 C C . VAL A 1 94 ? 19.363 1.418 -35.310 1.00 67.44 94 VAL A C 1
ATOM 718 O O . VAL A 1 94 ? 18.529 0.794 -35.969 1.00 67.44 94 VAL A O 1
ATOM 721 N N . SER A 1 95 ? 20.079 0.856 -34.338 1.00 65.38 95 SER A N 1
ATOM 722 C CA . SER A 1 95 ? 19.805 -0.481 -33.803 1.00 65.38 95 SER A CA 1
ATOM 723 C C . SER A 1 95 ? 19.076 -0.371 -32.468 1.00 65.38 95 SER A C 1
ATOM 725 O O . SER A 1 95 ? 19.458 0.423 -31.605 1.00 65.38 95 SER A O 1
ATOM 727 N N . ILE A 1 96 ? 18.031 -1.179 -32.297 1.00 69.50 96 ILE A N 1
ATOM 728 C CA . ILE A 1 96 ? 17.346 -1.372 -31.018 1.00 69.50 96 ILE A CA 1
ATOM 729 C C . ILE A 1 96 ? 17.708 -2.772 -30.525 1.00 69.50 96 ILE A C 1
ATOM 731 O O . ILE A 1 96 ? 17.397 -3.758 -31.193 1.00 69.50 96 ILE A O 1
ATOM 735 N N . SER A 1 97 ? 18.371 -2.850 -29.375 1.00 70.50 97 SER A N 1
ATOM 736 C CA . SER A 1 97 ? 18.609 -4.103 -28.657 1.00 70.50 97 SER A CA 1
ATOM 737 C C . SER A 1 97 ? 17.431 -4.393 -27.724 1.00 70.50 97 SER A C 1
ATOM 739 O O . SER A 1 97 ? 16.981 -3.495 -27.013 1.00 70.50 97 SER A O 1
ATOM 741 N N . ASP A 1 98 ? 16.930 -5.628 -27.713 1.00 72.56 98 ASP A N 1
ATOM 742 C CA . ASP A 1 98 ? 15.965 -6.076 -26.704 1.00 72.56 98 ASP A CA 1
ATOM 743 C C . ASP A 1 98 ? 16.650 -6.570 -25.410 1.00 72.56 98 ASP A C 1
ATOM 745 O O . ASP A 1 98 ? 17.875 -6.659 -25.308 1.00 72.56 98 ASP A O 1
ATOM 749 N N . HIS A 1 99 ? 15.843 -6.934 -24.411 1.00 65.81 99 HIS A N 1
ATOM 750 C CA . HIS A 1 99 ? 16.297 -7.499 -23.134 1.00 65.81 99 HIS A CA 1
ATOM 751 C C . HIS A 1 99 ? 17.034 -8.856 -23.245 1.00 65.81 99 HIS A C 1
ATOM 753 O O . HIS A 1 99 ? 17.639 -9.295 -22.269 1.00 65.81 99 HIS A O 1
ATOM 759 N N . LEU A 1 100 ? 17.012 -9.519 -24.411 1.00 73.56 100 LEU A N 1
ATOM 760 C CA . LEU A 1 100 ? 17.788 -10.726 -24.743 1.00 73.56 100 LEU A CA 1
ATOM 761 C C . LEU A 1 100 ? 19.046 -10.403 -25.580 1.00 73.56 100 LEU A C 1
ATOM 763 O O . LEU A 1 100 ? 19.745 -11.324 -26.023 1.00 73.56 100 LEU A O 1
ATOM 767 N N . GLY A 1 101 ? 19.338 -9.121 -25.822 1.00 67.94 101 GLY A N 1
ATOM 768 C CA . GLY A 1 101 ? 20.456 -8.663 -26.645 1.00 67.94 101 GLY A CA 1
ATOM 769 C C . GLY A 1 101 ? 20.264 -8.909 -28.143 1.00 67.94 101 GLY A C 1
ATOM 770 O O . GLY A 1 101 ? 21.250 -9.006 -28.875 1.00 67.94 101 GLY A O 1
ATOM 771 N N . LYS A 1 102 ? 19.024 -9.074 -28.622 1.00 72.69 102 LYS A N 1
ATOM 772 C CA . LYS A 1 102 ? 18.740 -9.206 -30.057 1.00 72.69 102 LYS A CA 1
ATOM 773 C C . LYS A 1 102 ? 18.636 -7.816 -30.675 1.00 72.69 102 LYS A C 1
ATOM 775 O O . LYS A 1 102 ? 17.802 -7.011 -30.274 1.00 72.69 102 LYS A O 1
ATOM 780 N N . GLU A 1 103 ? 19.498 -7.542 -31.648 1.00 72.94 103 GLU A N 1
ATOM 781 C CA . GLU A 1 103 ? 19.537 -6.270 -32.370 1.00 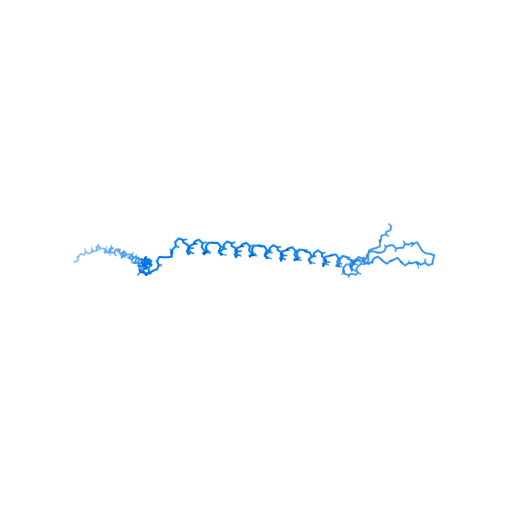72.94 103 GLU A CA 1
ATOM 782 C C . GLU A 1 103 ? 18.548 -6.287 -33.541 1.00 72.94 103 GLU A C 1
ATOM 784 O O . GLU A 1 103 ? 18.662 -7.104 -34.457 1.00 72.94 103 GLU A O 1
ATOM 789 N N . THR A 1 104 ? 17.604 -5.348 -33.545 1.00 72.12 104 THR A N 1
ATOM 790 C CA . THR A 1 104 ? 16.755 -5.053 -34.702 1.00 72.12 104 THR A CA 1
ATOM 791 C C . THR A 1 104 ? 17.201 -3.738 -35.324 1.00 72.12 104 THR A C 1
ATOM 793 O O . THR A 1 104 ? 17.194 -2.691 -34.676 1.00 72.12 104 THR A O 1
ATOM 796 N N . ARG A 1 105 ? 17.592 -3.788 -36.601 1.00 68.62 105 ARG A N 1
ATOM 797 C CA . ARG A 1 105 ? 17.974 -2.607 -37.379 1.00 68.62 105 ARG A CA 1
ATOM 798 C C . ARG A 1 105 ? 16.724 -1.905 -37.903 1.00 68.62 105 ARG A C 1
ATOM 800 O O . ARG A 1 105 ? 15.991 -2.483 -38.702 1.00 68.62 105 ARG A O 1
ATOM 807 N N . VAL A 1 106 ? 16.524 -0.653 -37.508 1.00 63.84 106 VAL A N 1
ATOM 808 C CA . VAL A 1 106 ? 15.483 0.217 -38.063 1.00 63.84 106 VAL A CA 1
ATOM 809 C C . VAL A 1 106 ? 16.080 0.923 -39.287 1.00 63.84 106 VAL A C 1
ATOM 811 O O . VAL A 1 106 ? 17.139 1.546 -39.185 1.00 63.84 106 VAL A O 1
ATOM 814 N N . ARG A 1 107 ? 15.476 0.714 -40.465 1.00 62.03 107 ARG A N 1
ATOM 815 C CA . ARG A 1 107 ? 15.860 1.355 -41.735 1.00 62.03 107 ARG A CA 1
ATOM 816 C C . ARG A 1 107 ? 15.072 2.634 -41.954 1.00 62.03 107 ARG A C 1
ATOM 818 O O . ARG A 1 107 ? 13.869 2.621 -41.621 1.00 62.03 107 ARG A O 1
#

Sequence (107 aa):
MPHGAAGFQQPSPQYQAPSFPQPQQRVPTQGNSLSLEDLMKQLATSNLESQQSVSSSNTKFQQNMTATIQDLKMQIGHNCRLTVAPRDNCPIVVSISDHLGKETRVR

=== Feature glossary ===
Annotated list of the representations used here:

Nearest PDB structures. The Foldseek neighbor list gives the closest experimentally determined structures in the PDB, ranked by structural alignment. TM-score near 1 means near-identical fold; near 0.3 means only rough topology match. This is how one finds what a novel AlphaFold prediction most resembles in the solved-structure universe.

Foldseek 3Di. Foldseek's 3Di representation compresses backbone geometry into a per-residue letter drawn from a learned twenty-state alphabet. It captures the tertiary interaction pattern around each residue — which residues are packed against it in space, regardless of where they are in sequence.

Radius of gyration, Cα contacts, bounding box. Radius of gyration (Rg) is the root-mean-square distance of Cα atoms from their centroid — a single number for overall size and compactness. A globular domain of N residues has Rg ≈ 2.2·N^0.38 Å; an extended or disordered chain has a much larger Rg. The Cα contact count is the number of residue pairs whose Cα atoms are within 8 Å and are more than four positions apart in sequence — a standard proxy for tertiary packing density. The bounding box is the smallest axis-aligned box enclosing all Cα atoms.

InterPro / GO / CATH / organism. The annotation block draws on four external resources. InterPro: which protein families and domains the sequence belongs to. GO: standardized terms for what the protein does, what process it participates in, and where in the cell it acts. CATH: which structural fold it has in the CATH hierarchy. Organism: the species of origin.

mmCIF coordinates. The mmCIF block holds the 3D Cartesian coordinates of each backbone atom (N, Cα, C, O) in ångströms. mmCIF is the PDB's canonical archive format — a tagged-loop text representation of the atomic model.

pLDDT. pLDDT is the predicted lDDT-Cα score: AlphaFold's confidence that the local environment of each residue (all inter-atomic distances within 15 Å) is correctly placed. It is a per-residue number between 0 and 100, with higher meaning more reliable.

Backbone torsions (φ/ψ). φ (phi) and ψ (psi) are the two rotatable backbone dihedrals per residue: φ is the C(i-1)–N–Cα–C torsion, ψ is the N–Cα–C–N(i+1) torsion, both in degrees on (−180°, 180°]. α-helical residues cluster near (−60°, −45°); β-strand residues near (−120°, +130°). A Ramachandran plot is simply a scatter of (φ, ψ) for every residue.

B-factor. For experimental (PDB) structures, the B-factor (temperature factor) quantifies the positional spread of each atom in the crystal — a combination of thermal vibration and static disorder — in units of Å². High B-factors mark flexible loops or poorly resolved regions; low B-factors mark the rigid, well-ordered core.

Secondary structure (3-state, P-SEA). SS3 is a coarse helix/strand/coil call (letters a/b/c) made by the P-SEA algorithm from inter-Cα distances and dihedrals. It is less detailed than DSSP but needs only Cα positions.

Predicted aligned error. Predicted aligned error is AlphaFold's pairwise confidence. Unlike pLDDT (per-residue), PAE is per-residue-pair and captures whether two parts of the structure are correctly placed relative to each other. Units are ångströms of expected positional error.

Solvent-accessible surface area. Solvent-accessible surface area (SASA) is the area in Å² traced out by the centre of a 1.4 Å probe sphere (a water molecule) rolled over the protein's van der Waals surface (Shrake–Rupley / Lee–Richards construction). Buried residues have near-zero SASA; fully exposed residues can exceed 200 Å². The total SASA scales roughly with the number of surface residues.

Secondary structure (8-state, DSSP). The SS8 string is DSSP's per-residue secondary-structure call. α-helix (H) means an i→i+4 H-bond ladder; β-strand (E) means the residue participates in a β-sheet; 3₁₀ (G) and π (I) are tighter and wider heli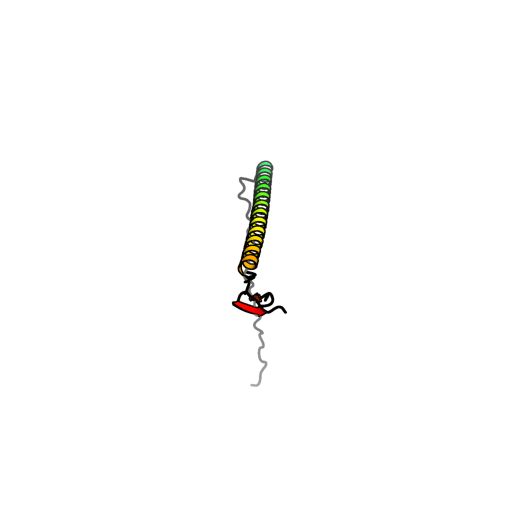ces; T/S are turns/bends; '-' is loop.

Rendered structure images. Structure images are PyMOL renders from six orthogonal camera directions. Cartoon representation draws helices as coils and strands as arrows; sticks shows the backbone as bonds; surface shows the solvent-excluded envelope. Rainbow coloring maps sequence position to hue (blue→red, N→C); chain coloring assigns a distinct color per polypeptide.

Sequence. The amino-acid sequence is the protein's primary structure: the linear order of residues from the N-terminus to the C-terminus, written in one-letter code. Everything else here — the 3D coordinates, the secondary structure, the domain annotations — is ultimately a consequence of this string.

Contact-map, Ramachandran, and PAE plots. Three diagnostic plots accompany the record. The Cα contact map visualizes the tertiary structure as a 2D adjacency matrix (8 Å cutoff, sequence-local contacts suppressed). The Ramachandran plot shows the distribution of backbone (φ, ψ) torsions, with points in the α and β basins reflecting secondary structure content. The PAE plot shows AlphaFold's inter-residue confidence as a color matrix.